Protein AF-A0A923B344-F1 (afdb_monomer_lite)

Secondary structure (DSSP, 8-state):
----EEEEE---HHHHHHHHHHSSEEEEPPSSTTSPPEEEEEETTEEEEEEE-SS-EEEEETT--HHHHHTT-HHHHHHHHHHHHHHHHHSTT--EEEHHHHHHHHHHHHHTS-GGGSSSHHHHHHHHHHH-TT-S-TTTTS---

Structure (mmCIF, N/CA/C/O backbone):
data_AF-A0A923B344-F1
#
_entry.id   AF-A0A923B344-F1
#
loop_
_atom_site.group_PDB
_atom_site.id
_atom_site.type_symbol
_atom_site.label_atom_id
_atom_site.label_alt_id
_atom_site.label_comp_id
_atom_site.label_asym_id
_atom_site.label_entity_id
_atom_site.label_seq_id
_atom_site.pdbx_PDB_ins_code
_atom_site.Cartn_x
_atom_site.Cartn_y
_atom_site.Cartn_z
_atom_site.occupancy
_atom_site.B_iso_or_equiv
_atom_site.auth_seq_id
_atom_site.auth_comp_id
_atom_site.auth_asym_id
_atom_site.auth_atom_id
_atom_site.pdbx_PDB_model_num
ATOM 1 N N . MET A 1 1 ? 7.179 -18.509 -1.686 1.00 44.84 1 MET A N 1
ATOM 2 C CA . MET A 1 1 ? 6.578 -17.397 -0.928 1.00 44.84 1 MET A CA 1
ATOM 3 C C . MET A 1 1 ? 5.817 -16.512 -1.903 1.00 44.84 1 MET A C 1
ATOM 5 O O . MET A 1 1 ? 6.262 -16.382 -3.040 1.00 44.84 1 MET A O 1
ATOM 9 N N . GLY A 1 2 ? 4.611 -16.068 -1.548 1.00 50.56 2 GLY A N 1
ATOM 10 C CA . GLY A 1 2 ? 3.870 -15.091 -2.351 1.00 50.56 2 GLY A CA 1
ATOM 11 C C . GLY A 1 2 ? 4.483 -13.709 -2.147 1.00 50.56 2 GLY A C 1
ATOM 12 O O . GLY A 1 2 ? 4.952 -13.438 -1.048 1.00 50.56 2 GLY A O 1
ATOM 13 N N . TYR A 1 3 ? 4.523 -12.874 -3.185 1.00 57.88 3 TYR A N 1
ATOM 14 C CA . TYR A 1 3 ? 4.699 -11.442 -2.949 1.00 57.88 3 TYR A CA 1
ATOM 15 C C . TYR A 1 3 ? 3.384 -10.910 -2.365 1.00 57.88 3 TYR A C 1
ATOM 17 O O . TYR A 1 3 ? 2.328 -11.514 -2.570 1.00 57.88 3 TYR A O 1
ATOM 25 N N . GLN A 1 4 ? 3.483 -9.848 -1.583 1.00 69.00 4 GLN A N 1
ATOM 26 C CA . GLN A 1 4 ? 2.367 -9.164 -0.948 1.00 69.00 4 GLN A CA 1
ATOM 27 C C . GLN A 1 4 ? 2.143 -7.853 -1.695 1.00 69.00 4 GLN A C 1
ATOM 29 O O . GLN A 1 4 ? 3.112 -7.231 -2.132 1.00 69.00 4 GLN A O 1
ATOM 34 N N . LEU A 1 5 ? 0.885 -7.449 -1.859 1.00 73.75 5 LEU A N 1
ATOM 35 C CA . LEU A 1 5 ? 0.585 -6.096 -2.313 1.00 73.75 5 LEU A CA 1
ATOM 36 C C . LEU A 1 5 ? 0.430 -5.192 -1.103 1.00 73.75 5 LEU A C 1
ATOM 38 O O . LEU A 1 5 ? -0.273 -5.531 -0.152 1.00 73.75 5 LEU A O 1
ATOM 42 N N . GLU A 1 6 ? 1.089 -4.046 -1.161 1.00 81.19 6 GLU A N 1
ATOM 43 C CA . GLU A 1 6 ? 1.045 -3.036 -0.115 1.00 81.19 6 GLU A CA 1
ATOM 44 C C . GLU A 1 6 ? 0.438 -1.757 -0.684 1.00 81.19 6 GLU A C 1
ATOM 46 O O . GLU A 1 6 ? 0.753 -1.352 -1.803 1.00 81.19 6 GLU A O 1
ATOM 51 N N . TYR A 1 7 ? -0.435 -1.125 0.088 1.00 82.12 7 TYR A N 1
ATOM 52 C CA . TYR A 1 7 ? -1.016 0.176 -0.213 1.00 82.12 7 TYR A CA 1
ATOM 53 C C . TYR A 1 7 ? -0.613 1.149 0.880 1.00 82.12 7 TYR A C 1
ATOM 55 O O . TYR A 1 7 ? -0.692 0.816 2.060 1.00 82.12 7 TYR A O 1
ATOM 63 N N . MET A 1 8 ? -0.241 2.362 0.493 1.00 83.38 8 MET A N 1
ATOM 64 C CA . MET A 1 8 ? -0.195 3.506 1.390 1.00 83.38 8 MET A CA 1
ATOM 65 C C . MET A 1 8 ? -1.415 4.378 1.169 1.00 83.38 8 MET A C 1
ATOM 67 O O . MET A 1 8 ? -1.661 4.858 0.066 1.00 83.38 8 MET A O 1
ATOM 71 N N . ILE A 1 9 ? -2.151 4.619 2.239 1.00 81.38 9 ILE A N 1
ATOM 72 C CA . ILE A 1 9 ? -3.327 5.469 2.247 1.00 81.38 9 ILE A CA 1
ATOM 73 C C . ILE A 1 9 ? -2.980 6.737 3.015 1.00 81.38 9 ILE A C 1
ATOM 75 O O . ILE A 1 9 ? -2.651 6.678 4.204 1.00 81.38 9 ILE A O 1
ATOM 79 N N . ASN A 1 10 ? -3.045 7.879 2.329 1.00 76.62 10 ASN A N 1
ATOM 80 C CA . ASN A 1 10 ? -2.769 9.174 2.939 1.00 76.62 10 ASN A CA 1
ATOM 81 C C . ASN A 1 10 ? -4.001 9.679 3.692 1.00 76.62 10 ASN A C 1
ATOM 83 O O . ASN A 1 10 ? -4.876 10.328 3.122 1.00 76.62 10 ASN A O 1
ATOM 87 N N . LEU A 1 11 ? -4.069 9.337 4.973 1.00 73.38 11 LEU A N 1
ATOM 88 C CA . LEU A 1 11 ? -5.129 9.728 5.889 1.00 73.38 11 LEU A CA 1
ATOM 89 C C . LEU A 1 11 ? -4.506 10.267 7.176 1.00 73.38 11 LEU A C 1
ATOM 91 O O . LEU A 1 11 ? -3.561 9.653 7.682 1.00 73.38 11 LEU A O 1
ATOM 95 N N . PRO A 1 12 ? -5.075 11.328 7.780 1.00 74.38 12 PRO A N 1
ATOM 96 C CA . PRO A 1 12 ? -4.718 11.711 9.137 1.00 74.38 12 PRO A CA 1
ATOM 97 C C . PRO A 1 12 ? -4.844 10.501 10.080 1.00 74.38 12 PRO A C 1
ATOM 99 O O . PRO A 1 12 ? -5.857 9.795 10.012 1.00 74.38 12 PRO A O 1
ATOM 102 N N . PRO A 1 13 ? -3.884 10.259 10.993 1.00 71.88 13 PRO A N 1
ATOM 103 C CA . PRO A 1 13 ? -3.881 9.059 11.834 1.00 71.88 13 PRO A CA 1
ATOM 104 C C . PRO A 1 13 ? -5.173 8.836 12.627 1.00 71.88 13 PRO A C 1
ATOM 106 O O . PRO A 1 13 ? -5.592 7.696 12.814 1.00 71.88 13 PRO A O 1
ATOM 109 N N . ALA A 1 14 ? -5.830 9.913 13.071 1.00 77.38 14 ALA A N 1
ATOM 110 C CA . ALA A 1 14 ? -7.115 9.834 13.764 1.00 77.38 14 ALA A CA 1
ATOM 111 C C . ALA A 1 14 ? -8.219 9.258 12.860 1.00 77.38 14 ALA A C 1
ATOM 113 O O . ALA A 1 14 ? -8.886 8.304 13.246 1.00 77.38 14 ALA A O 1
ATOM 114 N N . SER A 1 15 ? -8.354 9.777 11.638 1.00 80.25 15 SER A N 1
ATOM 115 C CA . SER A 1 15 ? -9.342 9.315 10.657 1.00 80.25 15 SER A CA 1
ATOM 116 C C . SER A 1 15 ? -9.042 7.903 10.159 1.00 80.25 15 SER A C 1
ATOM 118 O O . SER A 1 15 ? -9.953 7.088 10.042 1.00 80.25 15 SER A O 1
ATOM 120 N N . ALA A 1 16 ? -7.764 7.579 9.934 1.00 77.69 16 ALA A N 1
ATOM 121 C CA . ALA A 1 16 ? -7.348 6.219 9.606 1.00 77.69 16 ALA A CA 1
ATOM 122 C C . ALA A 1 16 ? -7.730 5.243 10.727 1.00 77.69 16 ALA A C 1
ATOM 124 O O . ALA A 1 16 ? -8.299 4.189 10.466 1.00 77.69 16 ALA A O 1
ATOM 125 N N . ARG A 1 17 ? -7.486 5.617 11.987 1.00 78.19 17 ARG A N 1
ATOM 126 C CA . ARG A 1 17 ? -7.865 4.814 13.150 1.00 78.19 17 ARG A CA 1
ATOM 127 C C . ARG A 1 17 ? -9.376 4.628 13.261 1.00 78.19 17 ARG A C 1
ATOM 129 O O . ARG A 1 17 ? -9.813 3.511 13.502 1.00 78.19 17 ARG A O 1
ATOM 136 N N . GLU A 1 18 ? -10.162 5.689 13.113 1.00 83.81 18 GLU A N 1
ATOM 137 C CA . GLU A 1 18 ? -11.629 5.612 13.162 1.00 83.81 18 GLU A CA 1
ATOM 138 C C . GLU A 1 18 ? -12.181 4.679 12.084 1.00 83.81 18 GLU A C 1
ATOM 140 O O . GLU A 1 18 ? -13.011 3.820 12.378 1.00 83.81 18 GLU A O 1
ATOM 145 N N . TRP A 1 19 ? -11.673 4.805 10.857 1.00 85.75 19 TRP A N 1
ATOM 146 C CA . TRP A 1 19 ? -12.047 3.926 9.760 1.00 85.75 19 TRP A CA 1
ATOM 147 C C . TRP A 1 19 ? -11.665 2.470 10.040 1.00 85.75 19 TRP A C 1
ATOM 149 O O . TRP A 1 19 ? -12.529 1.600 9.978 1.00 85.75 19 TRP A O 1
ATOM 159 N N . LEU A 1 20 ? -10.415 2.194 10.418 1.00 82.12 20 LEU A N 1
ATOM 160 C CA . LEU A 1 20 ? -9.951 0.840 10.733 1.00 82.12 20 LEU A CA 1
ATOM 161 C C . LEU A 1 20 ? -10.775 0.202 11.860 1.00 82.12 20 LEU A C 1
ATOM 163 O O . LEU A 1 20 ? -11.246 -0.920 11.719 1.00 82.12 20 LEU A O 1
ATOM 167 N N . LEU A 1 21 ? -11.047 0.939 12.939 1.00 82.44 21 LEU A N 1
ATOM 168 C CA . LEU A 1 21 ? -11.875 0.454 14.049 1.00 82.44 21 LEU A CA 1
ATOM 169 C C . LEU A 1 21 ? -13.341 0.194 13.660 1.00 82.44 21 LEU A C 1
ATOM 171 O O . LEU A 1 21 ? -14.047 -0.472 14.416 1.00 82.44 21 LEU A O 1
ATOM 175 N N . SER A 1 22 ? -13.808 0.710 12.518 1.00 86.56 22 SER A N 1
ATOM 176 C CA . SER A 1 22 ? -15.134 0.390 11.972 1.00 86.56 22 SER A CA 1
ATOM 177 C C . SER A 1 22 ? -15.179 -0.946 11.222 1.00 86.56 22 SER A C 1
ATOM 179 O O . SER A 1 22 ? -16.265 -1.479 10.993 1.00 86.56 22 SER A O 1
ATOM 181 N N . LEU A 1 23 ? -14.017 -1.487 10.840 1.00 86.69 23 LEU A N 1
ATOM 182 C CA . LEU A 1 23 ? -13.898 -2.754 10.126 1.00 86.69 23 LEU A CA 1
ATOM 183 C C . LEU A 1 23 ? -13.978 -3.931 11.105 1.00 86.69 23 LEU A C 1
ATOM 185 O O . LEU A 1 23 ? -13.490 -3.860 12.234 1.00 86.69 23 LEU A O 1
ATOM 189 N N . ASP A 1 24 ? -14.572 -5.035 10.651 1.00 86.62 24 ASP A N 1
ATOM 190 C CA . ASP A 1 24 ? -14.649 -6.270 11.431 1.00 86.62 24 ASP A CA 1
ATOM 191 C C . ASP A 1 24 ? -13.275 -6.956 11.475 1.00 86.62 24 ASP A C 1
ATOM 193 O O . ASP A 1 24 ? -12.773 -7.452 10.457 1.00 86.62 24 ASP A O 1
ATOM 197 N N . GLY A 1 25 ? -12.635 -6.925 12.645 1.00 85.44 25 GLY A N 1
ATOM 198 C CA . GLY A 1 25 ? -11.238 -7.308 12.782 1.00 85.44 25 GLY A CA 1
ATOM 199 C C . GLY A 1 25 ? -10.688 -7.300 14.206 1.00 85.44 25 GLY A C 1
ATOM 200 O O . GLY A 1 25 ? -11.362 -6.962 15.181 1.00 85.44 25 GLY A O 1
ATOM 201 N N . PHE A 1 26 ? -9.419 -7.682 14.309 1.00 85.94 26 PHE A N 1
ATOM 202 C CA . PHE A 1 26 ? -8.615 -7.648 15.523 1.00 85.94 26 PHE A CA 1
ATOM 203 C C . PHE A 1 26 ? -7.571 -6.530 15.433 1.00 85.94 26 PHE A C 1
ATOM 205 O O . PHE A 1 26 ? -6.901 -6.386 14.416 1.00 85.94 26 PHE A O 1
ATOM 212 N N . TRP A 1 27 ? -7.373 -5.784 16.522 1.00 84.12 27 TRP A N 1
ATOM 213 C CA . TRP A 1 27 ? -6.404 -4.686 16.604 1.00 84.12 27 TRP A CA 1
ATOM 214 C C . TRP A 1 27 ? -5.424 -4.940 17.743 1.00 84.12 27 TRP A C 1
ATOM 216 O O . TRP A 1 27 ? -5.843 -5.178 18.881 1.00 84.12 27 TRP A O 1
ATOM 226 N N . TYR A 1 28 ? -4.125 -4.882 17.457 1.00 80.62 28 TYR A N 1
ATOM 227 C CA . TYR A 1 28 ? -3.112 -5.015 18.493 1.00 80.62 28 TYR A CA 1
ATOM 228 C C . TYR A 1 28 ? -3.001 -3.722 19.305 1.00 80.62 28 TYR A C 1
ATOM 230 O O . TYR A 1 28 ? -3.100 -2.606 18.788 1.00 80.62 28 TYR A O 1
ATOM 238 N N . THR A 1 29 ? -2.810 -3.883 20.614 1.00 75.81 29 THR A N 1
ATOM 239 C CA . THR A 1 29 ? -2.445 -2.758 21.479 1.00 75.81 29 THR A CA 1
ATOM 240 C C . THR A 1 29 ? -0.943 -2.540 21.331 1.00 75.81 29 THR A C 1
ATOM 242 O O . THR A 1 29 ? -0.214 -3.509 21.531 1.00 75.81 29 THR A O 1
ATOM 245 N N . PRO A 1 30 ? -0.471 -1.325 21.006 1.00 79.06 30 PRO A N 1
ATOM 246 C CA . PRO A 1 30 ? 0.959 -1.038 20.978 1.00 79.06 30 PRO A CA 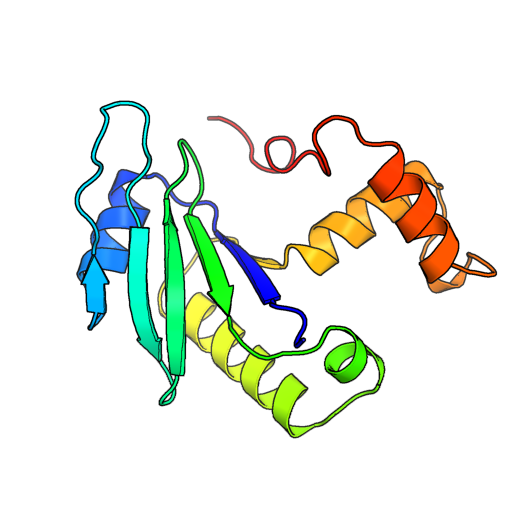1
ATOM 247 C C . PRO A 1 30 ? 1.617 -1.377 22.321 1.00 79.06 30 PRO A C 1
ATOM 249 O O . PRO A 1 30 ? 1.095 -1.013 23.379 1.00 79.06 30 PRO A O 1
ATOM 252 N N . GLU A 1 31 ? 2.756 -2.060 22.288 1.00 79.19 31 GLU A N 1
ATOM 253 C CA . GLU A 1 31 ? 3.545 -2.420 23.469 1.00 79.19 31 GLU A CA 1
ATOM 254 C C . GLU A 1 31 ? 4.435 -1.260 23.934 1.00 79.19 31 GLU A C 1
ATOM 256 O O . GLU A 1 31 ? 4.840 -1.203 25.099 1.00 79.19 31 GLU A O 1
ATOM 261 N N . SER A 1 32 ? 4.717 -0.306 23.042 1.00 78.69 32 SER A N 1
ATOM 262 C CA . SER A 1 32 ? 5.488 0.899 23.347 1.00 78.69 32 SER A CA 1
ATOM 263 C C . SER A 1 32 ? 4.826 2.175 22.806 1.00 78.69 32 SER A C 1
ATOM 265 O O . SER A 1 32 ? 4.035 2.106 21.867 1.00 78.69 32 SER A O 1
ATOM 267 N N . PRO A 1 33 ? 5.142 3.359 23.369 1.00 70.12 33 PRO A N 1
ATOM 268 C CA . PRO A 1 33 ? 4.602 4.636 22.889 1.00 70.12 33 PRO A CA 1
ATOM 269 C C . PRO A 1 33 ? 5.009 4.988 21.452 1.00 70.12 33 PRO A C 1
ATOM 271 O O . PRO A 1 33 ? 4.307 5.757 20.799 1.00 70.12 33 PRO A O 1
ATOM 274 N N . ASP A 1 34 ? 6.137 4.446 20.989 1.00 72.75 34 ASP A N 1
ATOM 275 C CA . ASP A 1 34 ? 6.694 4.699 19.656 1.00 72.75 34 ASP A CA 1
ATOM 276 C C . ASP A 1 34 ? 6.190 3.686 18.616 1.00 72.75 34 ASP A C 1
ATOM 278 O O . ASP A 1 34 ? 6.372 3.875 17.412 1.00 72.75 34 ASP A O 1
ATOM 282 N N . GLU A 1 35 ? 5.547 2.607 19.068 1.00 70.38 35 GLU A N 1
ATOM 283 C CA . GLU A 1 35 ? 4.950 1.608 18.196 1.00 70.38 35 GLU A CA 1
ATOM 284 C C . GLU A 1 35 ? 3.611 2.108 17.664 1.00 70.38 35 GLU A C 1
ATOM 286 O O . GLU A 1 35 ? 2.739 2.584 18.398 1.00 70.38 35 GLU A O 1
ATOM 291 N N . MET A 1 36 ? 3.438 1.990 16.355 1.00 73.75 36 MET A N 1
ATOM 292 C CA . MET A 1 36 ? 2.199 2.398 15.726 1.00 73.75 36 MET A CA 1
ATOM 293 C C . MET A 1 36 ? 1.172 1.258 15.761 1.00 73.75 36 MET A C 1
ATOM 295 O O . MET A 1 36 ? 1.540 0.104 15.524 1.00 73.75 36 MET A O 1
ATOM 299 N N . PRO A 1 37 ? -0.118 1.544 16.030 1.00 77.19 37 PRO A N 1
ATOM 300 C CA . PRO A 1 37 ? -1.151 0.516 16.075 1.00 77.19 37 PRO A CA 1
ATOM 301 C C . PRO A 1 37 ? -1.356 -0.162 14.725 1.00 77.19 37 PRO A C 1
ATOM 303 O O . PRO A 1 37 ? -1.119 0.421 13.672 1.00 77.19 37 PRO A O 1
ATOM 306 N N . GLY A 1 38 ? -1.921 -1.355 14.761 1.00 85.06 38 GLY A N 1
ATOM 307 C CA . GLY A 1 38 ? -2.264 -2.107 13.569 1.00 85.06 38 GLY A CA 1
ATOM 308 C C . GLY A 1 38 ? -3.091 -3.324 13.936 1.00 85.06 38 GLY A C 1
ATOM 309 O O . GLY A 1 38 ? -3.562 -3.460 15.070 1.00 85.06 38 GLY A O 1
ATOM 310 N N . GLY A 1 39 ? -3.317 -4.194 12.970 1.00 87.81 39 GLY A N 1
ATOM 311 C CA . GLY A 1 39 ? -4.246 -5.288 13.151 1.00 87.81 39 GLY A CA 1
ATOM 312 C C . GLY A 1 39 ? -4.540 -6.034 11.871 1.00 87.81 39 GLY A C 1
ATOM 313 O O . GLY A 1 39 ? -3.807 -5.959 10.885 1.00 87.81 39 GLY A O 1
ATOM 314 N N . GLU A 1 40 ? -5.636 -6.764 11.921 1.00 90.12 40 GLU A N 1
ATOM 315 C CA . GLU A 1 40 ? -6.154 -7.570 10.836 1.00 90.12 40 GLU A CA 1
ATOM 316 C C . GLU A 1 40 ? -7.660 -7.344 10.731 1.00 90.12 40 GLU A C 1
ATOM 318 O O . GLU A 1 40 ? -8.355 -7.369 11.745 1.00 90.12 40 GLU A O 1
ATOM 323 N N . PHE A 1 41 ? -8.173 -7.151 9.520 1.00 89.62 41 PHE A N 1
ATOM 324 C CA . PHE A 1 41 ? -9.613 -7.118 9.262 1.00 89.62 41 PHE A CA 1
ATOM 325 C C . PHE A 1 41 ? -9.982 -8.054 8.115 1.00 89.62 41 PHE A C 1
ATOM 327 O O . PHE A 1 41 ? -9.152 -8.383 7.266 1.00 89.62 41 PHE A O 1
ATOM 334 N N . SER A 1 42 ? -11.241 -8.488 8.090 1.00 88.31 42 SER A N 1
ATOM 335 C CA . SER A 1 42 ? -11.739 -9.391 7.051 1.00 88.31 42 SER A CA 1
ATOM 336 C C . SER A 1 42 ? -12.293 -8.623 5.851 1.00 88.31 42 SER A C 1
ATOM 338 O O . SER A 1 42 ? -13.144 -7.747 5.999 1.00 88.31 42 SER A O 1
ATOM 340 N N . TRP A 1 43 ? -11.865 -8.990 4.642 1.00 86.69 43 TRP A N 1
ATOM 341 C CA . TRP A 1 43 ? -12.437 -8.502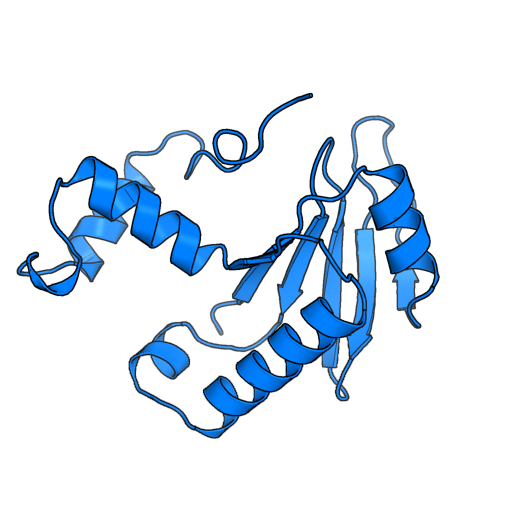 3.387 1.00 86.69 43 TRP A CA 1
ATOM 342 C C . TRP A 1 43 ? -12.397 -9.583 2.306 1.00 86.69 43 TRP A C 1
ATOM 344 O O . TRP A 1 43 ? -11.350 -10.171 2.048 1.00 86.69 43 TRP A O 1
ATOM 354 N N . GLY A 1 44 ? -13.538 -9.858 1.666 1.00 81.88 44 GLY A N 1
ATOM 355 C CA . GLY A 1 44 ? -13.618 -10.846 0.580 1.00 81.88 44 GLY A CA 1
ATOM 356 C C . GLY A 1 44 ? -13.125 -12.244 0.978 1.00 81.88 44 GLY A C 1
ATOM 357 O O . GLY A 1 44 ? -12.380 -12.863 0.220 1.00 81.88 44 GLY A O 1
ATOM 358 N N . ASP A 1 45 ? -13.485 -12.705 2.183 1.00 82.31 45 ASP A N 1
ATOM 359 C CA . ASP A 1 45 ? -13.026 -13.963 2.797 1.00 82.31 45 ASP A CA 1
ATOM 360 C C . ASP A 1 45 ? -11.498 -14.060 3.003 1.00 82.31 45 ASP A C 1
ATOM 362 O O . ASP A 1 45 ? -10.951 -15.155 3.154 1.00 82.31 45 ASP A O 1
ATOM 366 N N . GLN A 1 46 ? -10.791 -12.925 2.998 1.00 80.88 46 GLN A N 1
ATOM 367 C CA . GLN A 1 46 ? -9.358 -12.825 3.275 1.00 80.88 46 GLN A CA 1
ATOM 368 C C . GLN A 1 46 ? -9.098 -11.948 4.501 1.00 80.88 46 GLN A C 1
ATOM 370 O O . GLN A 1 46 ? -9.798 -10.966 4.742 1.00 80.88 46 GLN A O 1
ATOM 375 N N . ALA A 1 47 ? -8.051 -12.294 5.242 1.00 85.25 47 ALA A N 1
ATOM 376 C CA . ALA A 1 47 ? -7.472 -11.450 6.277 1.00 85.25 47 ALA A CA 1
ATOM 377 C C . ALA A 1 47 ? -6.548 -10.413 5.629 1.00 85.25 47 ALA A C 1
ATOM 379 O O . ALA A 1 47 ? -5.644 -10.782 4.885 1.00 85.25 47 ALA A O 1
ATOM 380 N N . LEU A 1 48 ? -6.765 -9.126 5.880 1.00 86.12 48 LEU A N 1
ATOM 381 C CA . LEU A 1 48 ? -5.884 -8.048 5.432 1.00 86.12 48 LEU A CA 1
ATOM 382 C C . LEU A 1 48 ? -5.199 -7.448 6.649 1.00 86.12 48 LEU A C 1
ATOM 384 O O . LEU A 1 48 ? -5.862 -7.157 7.643 1.00 86.12 48 LEU A O 1
ATOM 388 N N . HIS A 1 49 ? -3.889 -7.224 6.559 1.00 86.81 49 HIS A N 1
ATOM 389 C CA . HIS A 1 49 ? -3.138 -6.614 7.652 1.00 86.81 49 HIS A CA 1
ATOM 390 C C . HIS A 1 49 ? -3.061 -5.104 7.457 1.00 86.81 49 HIS A C 1
ATOM 392 O O . HIS A 1 49 ? -2.827 -4.625 6.349 1.00 86.81 49 HIS A O 1
ATOM 398 N N . ALA A 1 50 ? -3.254 -4.353 8.530 1.00 86.00 50 ALA A N 1
ATOM 399 C CA . ALA A 1 50 ? -3.177 -2.903 8.518 1.00 86.00 50 ALA A CA 1
ATOM 400 C C . ALA A 1 50 ? -2.183 -2.427 9.570 1.00 86.00 50 ALA A C 1
ATOM 402 O O . ALA A 1 50 ? -2.189 -2.916 10.697 1.00 86.00 50 ALA A O 1
ATOM 403 N N . GLU A 1 51 ? -1.373 -1.439 9.218 1.00 83.88 51 GLU A N 1
ATOM 404 C CA . GLU A 1 51 ? -0.466 -0.752 10.129 1.00 83.88 51 GLU A CA 1
ATOM 405 C C . GLU A 1 51 ? -0.669 0.752 9.977 1.00 83.88 51 GLU A C 1
ATOM 407 O O . GLU A 1 51 ? -0.699 1.291 8.870 1.00 83.88 51 GLU A O 1
ATOM 412 N N . LEU A 1 52 ? -0.838 1.453 11.089 1.00 76.00 52 LEU A N 1
ATOM 413 C CA . LEU A 1 52 ? -0.818 2.906 11.101 1.00 76.00 52 LEU A CA 1
ATOM 414 C C . LEU A 1 52 ? 0.636 3.373 11.132 1.00 76.00 52 LEU A C 1
ATOM 416 O O . LEU A 1 52 ? 1.508 2.721 11.681 1.00 76.00 52 LEU A O 1
ATOM 420 N N . GLY A 1 53 ? 0.908 4.505 10.515 1.00 71.44 53 GLY A N 1
ATOM 421 C CA . GLY A 1 53 ? 2.150 5.251 10.625 1.00 71.44 53 GLY A CA 1
ATOM 422 C C . GLY A 1 53 ? 1.855 6.665 11.126 1.00 71.44 53 GLY A C 1
ATOM 423 O O . GLY A 1 53 ? 0.688 7.052 11.234 1.00 71.44 53 GLY A O 1
ATOM 424 N N . PRO A 1 54 ? 2.888 7.487 11.373 1.00 64.44 54 PRO A N 1
ATOM 425 C CA . PRO A 1 54 ? 2.708 8.860 11.849 1.00 64.44 54 PRO A CA 1
ATOM 426 C C . PRO A 1 54 ? 1.858 9.753 10.928 1.00 64.44 54 PRO A C 1
ATOM 428 O O . PRO A 1 54 ? 1.300 10.740 11.395 1.00 64.44 54 PRO A O 1
ATOM 431 N N . ALA A 1 55 ? 1.762 9.420 9.634 1.00 63.34 55 ALA A N 1
ATOM 432 C CA . ALA A 1 55 ? 1.042 10.214 8.633 1.00 63.34 55 ALA A CA 1
ATOM 433 C C . ALA A 1 55 ? 0.301 9.386 7.562 1.00 63.34 55 ALA A C 1
ATOM 435 O O . ALA A 1 55 ? -0.297 9.960 6.660 1.00 63.34 55 ALA A O 1
ATOM 436 N N . ALA A 1 56 ? 0.356 8.054 7.617 1.00 69.19 56 ALA A N 1
ATOM 437 C CA . ALA A 1 56 ? -0.233 7.194 6.593 1.00 69.19 56 ALA A CA 1
ATOM 438 C C . ALA A 1 56 ? -0.693 5.869 7.196 1.00 69.19 56 ALA A C 1
ATOM 440 O O . ALA A 1 56 ? -0.176 5.444 8.224 1.00 69.19 56 ALA A O 1
ATOM 441 N N . CYS A 1 57 ? -1.632 5.197 6.541 1.00 76.62 57 CYS A N 1
ATOM 442 C CA . CYS A 1 57 ? -1.984 3.815 6.843 1.00 76.62 57 CYS A CA 1
ATOM 443 C C . CYS A 1 57 ? -1.413 2.897 5.761 1.00 76.62 57 CYS A C 1
ATOM 445 O O . CYS A 1 57 ? -1.610 3.143 4.571 1.00 76.62 57 CYS A O 1
ATOM 447 N N . ARG A 1 58 ? -0.711 1.841 6.170 1.00 80.81 58 ARG A N 1
ATOM 448 C CA . ARG A 1 58 ? -0.245 0.767 5.302 1.00 80.81 58 ARG A CA 1
ATOM 449 C C . ARG A 1 58 ? -1.232 -0.392 5.349 1.00 80.81 58 ARG A C 1
ATOM 451 O O . ARG A 1 58 ? -1.489 -0.927 6.422 1.00 80.81 58 ARG A O 1
ATOM 458 N N . LEU A 1 59 ? -1.747 -0.801 4.193 1.00 79.88 59 LEU A N 1
ATOM 459 C CA . LEU A 1 59 ? -2.556 -2.010 4.053 1.00 79.88 59 LEU A CA 1
ATOM 460 C C . LEU A 1 59 ? -1.810 -3.069 3.265 1.00 79.88 59 LEU A C 1
ATOM 462 O O . LEU A 1 59 ? -1.284 -2.815 2.186 1.00 79.88 59 LEU A O 1
ATOM 466 N N . CYS A 1 60 ? -1.834 -4.272 3.800 1.00 78.31 60 CYS A N 1
ATOM 467 C CA . CYS A 1 60 ? -1.109 -5.430 3.343 1.00 78.31 60 CYS A CA 1
ATOM 468 C C . CYS A 1 60 ? -2.125 -6.473 2.884 1.00 78.31 60 CYS A C 1
ATOM 470 O O . CYS A 1 60 ? -2.828 -7.085 3.691 1.00 78.31 60 CYS A O 1
ATOM 472 N N . VAL A 1 61 ? -2.198 -6.663 1.571 1.00 69.75 61 VAL A N 1
ATOM 473 C CA . VAL A 1 61 ? -3.055 -7.651 0.922 1.00 69.75 61 VAL A CA 1
ATOM 474 C C . VAL A 1 61 ? -2.244 -8.931 0.710 1.00 69.75 61 VAL A C 1
ATOM 476 O O . VAL A 1 61 ? -1.312 -8.939 -0.110 1.00 69.75 61 VAL A O 1
ATOM 479 N N . PRO A 1 62 ? -2.556 -10.025 1.426 1.00 63.22 62 PRO A N 1
ATOM 480 C CA . PRO A 1 62 ? -1.779 -11.246 1.307 1.00 63.22 62 PRO A CA 1
ATOM 481 C C . PRO A 1 62 ? -1.963 -11.934 -0.052 1.00 63.22 62 PRO A C 1
ATOM 483 O O . PRO A 1 62 ? -2.985 -11.826 -0.724 1.00 63.22 62 PRO A O 1
ATOM 486 N N . CYS A 1 63 ? -0.953 -12.724 -0.418 1.00 58.94 63 CYS A N 1
ATOM 487 C CA . CYS A 1 63 ? -1.013 -13.759 -1.456 1.00 58.94 63 CYS A CA 1
ATOM 488 C C . CYS A 1 63 ? -1.146 -13.321 -2.931 1.00 58.94 63 CYS A C 1
ATOM 490 O O . CYS A 1 63 ? -1.304 -14.197 -3.786 1.00 58.94 63 CYS A O 1
ATOM 492 N N . ILE A 1 64 ? -0.974 -12.042 -3.282 1.00 54.72 64 ILE A N 1
ATOM 493 C CA . ILE A 1 64 ? -0.926 -11.612 -4.692 1.00 54.72 64 ILE A CA 1
ATOM 494 C C . ILE A 1 64 ? 0.521 -11.471 -5.164 1.00 54.72 64 ILE A C 1
ATOM 496 O O . ILE A 1 64 ? 1.201 -10.479 -4.911 1.00 54.72 64 ILE A O 1
ATOM 500 N N . LYS A 1 65 ? 1.013 -12.479 -5.897 1.00 52.12 65 LYS A N 1
ATOM 501 C CA . LYS A 1 65 ? 2.365 -12.419 -6.464 1.00 52.12 65 LYS A CA 1
ATOM 502 C C . LYS A 1 65 ? 2.464 -11.283 -7.486 1.00 52.12 65 LYS A C 1
ATOM 504 O O . LYS A 1 65 ? 1.693 -11.255 -8.435 1.00 52.12 65 LYS A O 1
ATOM 509 N N . TYR A 1 66 ? 3.483 -10.435 -7.365 1.00 48.44 66 TYR A N 1
ATOM 510 C CA . TYR A 1 66 ? 3.820 -9.372 -8.319 1.00 48.44 66 TYR A CA 1
ATOM 511 C C . TYR A 1 66 ? 3.899 -9.892 -9.764 1.00 48.44 66 TYR A C 1
ATOM 513 O O . TYR A 1 66 ? 3.366 -9.297 -10.698 1.00 48.44 66 TYR A O 1
ATOM 521 N N . SER A 1 67 ? 4.455 -11.097 -9.941 1.00 44.06 67 SER A N 1
ATOM 522 C CA . SER A 1 67 ? 4.474 -11.772 -11.237 1.00 44.06 67 SER A CA 1
ATOM 523 C C . SER A 1 67 ? 3.078 -12.090 -11.7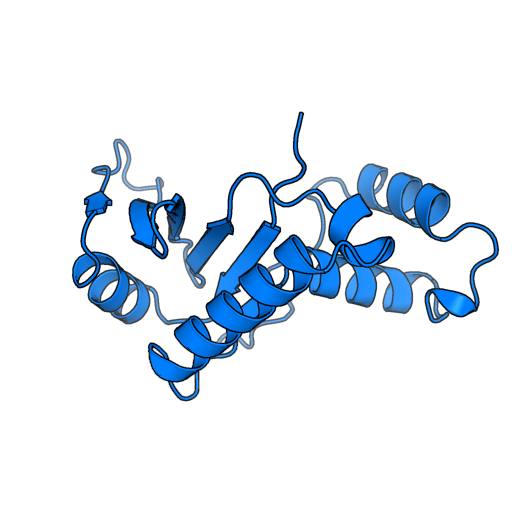79 1.00 44.06 67 SER A C 1
ATOM 525 O O . SER A 1 67 ? 2.901 -12.081 -12.987 1.00 44.06 67 SER A O 1
ATOM 527 N N . TRP A 1 68 ? 2.068 -12.334 -10.948 1.00 51.75 68 TRP A N 1
ATOM 528 C CA . TRP A 1 68 ? 0.701 -12.603 -11.404 1.00 51.75 68 TRP A CA 1
ATOM 529 C C . TRP A 1 68 ? 0.001 -11.360 -11.950 1.00 51.75 68 TRP A C 1
ATOM 531 O O . TRP A 1 68 ? -0.770 -11.489 -12.895 1.00 51.75 68 TRP A O 1
ATOM 541 N N . LEU A 1 69 ? 0.308 -10.172 -11.424 1.00 50.47 69 LEU A N 1
ATOM 542 C CA . LEU A 1 69 ? -0.181 -8.909 -11.985 1.00 50.47 69 LEU A CA 1
ATOM 543 C C . LEU A 1 69 ? 0.484 -8.594 -13.326 1.00 50.47 69 LEU A C 1
ATOM 545 O O . LEU A 1 69 ? -0.203 -8.293 -14.295 1.00 50.47 69 LEU A O 1
ATOM 549 N N . ILE A 1 70 ? 1.809 -8.749 -13.409 1.00 51.38 70 ILE A N 1
ATOM 550 C CA . ILE A 1 70 ? 2.563 -8.483 -14.645 1.00 51.38 70 ILE A CA 1
ATOM 551 C C . ILE A 1 70 ? 2.232 -9.495 -15.748 1.00 51.38 70 ILE A C 1
ATOM 553 O O . ILE A 1 70 ? 2.171 -9.137 -16.920 1.00 51.38 70 ILE A O 1
ATOM 557 N N . HIS A 1 71 ? 1.984 -10.757 -15.390 1.00 51.91 71 HIS A N 1
ATOM 558 C CA . HIS A 1 71 ? 1.647 -11.810 -16.353 1.00 51.91 71 HIS A CA 1
ATOM 559 C C . HIS A 1 71 ? 0.130 -11.966 -16.566 1.00 51.91 71 HIS A C 1
ATOM 561 O O . HIS A 1 71 ? -0.295 -12.941 -17.184 1.00 51.91 71 HIS A O 1
ATOM 567 N N . GLY A 1 72 ? -0.688 -11.030 -16.067 1.00 52.97 72 GLY A N 1
ATOM 568 C CA . GLY A 1 72 ? -2.119 -10.966 -16.370 1.00 52.97 72 GLY A CA 1
ATOM 569 C C . GLY A 1 72 ? -2.932 -12.163 -15.870 1.00 52.97 72 GLY A C 1
ATOM 570 O O . GLY A 1 72 ? -3.817 -12.648 -16.575 1.00 52.97 72 GLY A O 1
ATOM 571 N N . HIS A 1 73 ? -2.656 -12.667 -14.666 1.00 58.97 73 HIS A N 1
ATOM 572 C CA . HIS A 1 73 ? -3.500 -13.689 -14.051 1.00 58.97 73 HIS A CA 1
ATOM 573 C C . HIS A 1 73 ? -4.860 -13.072 -13.682 1.00 58.97 73 HIS A C 1
ATOM 575 O O . HIS A 1 73 ? -4.992 -12.415 -12.648 1.00 58.97 73 HIS A O 1
ATOM 581 N N . ALA A 1 74 ? -5.861 -13.277 -14.544 1.00 57.22 74 ALA A N 1
ATOM 582 C CA . ALA A 1 74 ? -7.163 -12.606 -14.475 1.00 57.22 74 ALA A CA 1
ATOM 583 C C . ALA A 1 74 ? -7.823 -12.620 -13.077 1.00 57.22 74 ALA A C 1
ATOM 585 O O . ALA A 1 74 ? -8.201 -11.544 -12.623 1.00 57.22 74 ALA A O 1
ATOM 586 N N . PRO A 1 75 ? -7.853 -13.738 -12.318 1.00 63.09 75 PRO A N 1
ATOM 587 C CA . PRO A 1 75 ? -8.425 -13.738 -10.966 1.00 63.09 75 PRO A CA 1
ATOM 588 C C . PRO A 1 75 ? -7.725 -12.792 -9.979 1.00 63.09 75 PRO A C 1
ATOM 590 O O . PRO A 1 75 ? -8.359 -12.253 -9.079 1.00 63.09 75 PRO A O 1
ATOM 593 N N . SER A 1 76 ? -6.414 -12.584 -10.127 1.00 69.06 76 SER A N 1
ATOM 594 C CA . SER A 1 76 ? -5.649 -11.684 -9.255 1.00 69.06 76 SER A CA 1
ATOM 595 C C . SER A 1 76 ? -5.846 -10.221 -9.646 1.00 69.06 76 SER A C 1
ATOM 597 O O . SER A 1 76 ? -5.945 -9.369 -8.771 1.00 69.06 76 SER A O 1
ATOM 599 N N . VAL A 1 77 ? -5.948 -9.940 -10.948 1.00 70.88 77 VAL A N 1
ATOM 600 C CA . VAL A 1 77 ? -6.249 -8.599 -11.473 1.00 70.88 77 VAL A CA 1
ATOM 601 C C . VAL A 1 77 ? -7.666 -8.170 -11.081 1.00 70.88 77 VAL A C 1
ATOM 603 O O . VAL A 1 77 ? -7.863 -7.050 -10.621 1.00 70.88 77 VAL A O 1
ATOM 606 N N . GLU A 1 78 ? -8.644 -9.069 -11.204 1.00 76.69 78 GLU A N 1
ATOM 607 C CA . GLU A 1 78 ? -10.030 -8.813 -10.801 1.00 76.69 78 GLU A CA 1
ATOM 608 C C . GLU A 1 78 ? -10.144 -8.556 -9.297 1.00 76.69 78 GLU A C 1
ATOM 610 O O . GLU A 1 78 ? -10.802 -7.603 -8.890 1.00 76.69 78 GLU A O 1
ATOM 615 N N . TRP A 1 79 ? -9.468 -9.355 -8.465 1.00 78.62 79 TRP A N 1
ATOM 616 C CA . TRP A 1 79 ? -9.474 -9.158 -7.015 1.00 78.62 79 TRP A CA 1
ATOM 617 C C . TRP A 1 79 ? -8.871 -7.802 -6.620 1.00 78.62 79 TRP A C 1
ATOM 619 O O . TRP A 1 79 ? -9.461 -7.089 -5.812 1.00 78.62 79 TRP A O 1
ATOM 629 N N . VAL A 1 80 ? -7.742 -7.408 -7.228 1.00 79.06 80 VAL A N 1
ATOM 630 C CA . VAL A 1 80 ? -7.132 -6.082 -7.008 1.00 79.06 80 VAL A CA 1
ATOM 631 C C . VAL A 1 80 ? -8.085 -4.965 -7.409 1.00 79.06 80 VAL A C 1
ATOM 633 O O . VAL A 1 80 ? -8.328 -4.073 -6.605 1.00 79.06 80 VAL A O 1
ATOM 636 N N . ALA A 1 81 ? -8.697 -5.046 -8.590 1.00 81.19 81 ALA A N 1
ATOM 637 C CA . ALA A 1 81 ? -9.647 -4.033 -9.044 1.00 81.19 81 ALA A CA 1
ATOM 638 C C . ALA A 1 81 ? -10.876 -3.924 -8.120 1.00 81.19 81 ALA A C 1
ATOM 640 O O . ALA A 1 81 ? -11.382 -2.829 -7.869 1.00 81.19 81 ALA A O 1
ATOM 641 N N . LEU A 1 82 ? -11.364 -5.052 -7.590 1.00 85.50 82 LEU A N 1
ATOM 642 C CA . LEU A 1 82 ? -12.445 -5.067 -6.601 1.00 85.50 82 LEU A CA 1
ATOM 643 C C . LEU A 1 82 ? -12.020 -4.402 -5.288 1.00 85.50 82 LEU A C 1
ATOM 645 O O . LEU A 1 82 ? -12.815 -3.665 -4.705 1.00 85.50 82 LEU A O 1
ATOM 649 N N . PHE A 1 83 ? -10.788 -4.646 -4.842 1.00 84.75 83 PHE A N 1
ATOM 650 C CA . PHE A 1 83 ? -10.245 -4.059 -3.622 1.00 84.75 83 PHE A CA 1
ATOM 651 C C . PHE A 1 83 ? -10.016 -2.552 -3.766 1.00 84.75 83 PHE A C 1
ATOM 653 O O . PHE A 1 83 ? -10.437 -1.786 -2.905 1.00 84.75 83 PHE A O 1
ATOM 660 N N . GLU A 1 84 ? -9.431 -2.110 -4.878 1.00 84.94 84 GLU A N 1
ATOM 661 C CA . GLU A 1 84 ? -9.238 -0.690 -5.187 1.00 84.94 84 GLU A CA 1
ATOM 662 C C . GLU A 1 84 ? -10.578 0.048 -5.257 1.00 84.94 84 GLU A C 1
ATOM 664 O O . GLU A 1 84 ? -10.726 1.120 -4.673 1.00 84.94 84 GLU A O 1
ATOM 669 N N . ARG A 1 85 ? -11.593 -0.551 -5.894 1.00 87.12 85 ARG A N 1
ATOM 670 C CA . ARG A 1 85 ? -12.944 0.021 -5.904 1.00 87.12 85 ARG A CA 1
ATOM 671 C C . ARG A 1 85 ? -13.531 0.116 -4.498 1.00 87.12 85 ARG A C 1
ATOM 673 O O . ARG A 1 85 ? -14.091 1.150 -4.153 1.00 87.12 85 ARG A O 1
ATOM 680 N N . TYR A 1 86 ? -13.387 -0.931 -3.688 1.00 87.56 86 TYR A N 1
ATOM 681 C CA . TYR A 1 86 ? -13.821 -0.904 -2.293 1.00 87.56 86 TYR A CA 1
ATOM 682 C C . TYR A 1 86 ? -13.128 0.214 -1.502 1.00 87.56 86 TYR A C 1
ATOM 684 O O . TYR A 1 86 ? -13.803 0.937 -0.775 1.00 87.56 86 TYR A O 1
ATOM 692 N N . LEU A 1 87 ? -11.813 0.397 -1.662 1.00 85.00 87 LEU A N 1
ATOM 693 C CA . LEU A 1 87 ? -11.082 1.481 -1.003 1.00 85.00 87 LEU A CA 1
ATOM 694 C C . LEU A 1 87 ? -11.604 2.858 -1.428 1.00 85.00 87 LEU A C 1
ATOM 696 O O . LEU A 1 87 ? -11.843 3.697 -0.565 1.00 85.00 87 LEU A O 1
ATOM 700 N N . LEU A 1 88 ? -11.833 3.072 -2.728 1.00 85.38 88 LEU A N 1
ATOM 701 C CA . LEU A 1 88 ? -12.390 4.324 -3.256 1.00 85.38 88 LEU A CA 1
ATOM 702 C C . LEU A 1 88 ? -13.801 4.615 -2.724 1.00 85.38 88 LEU A C 1
ATOM 70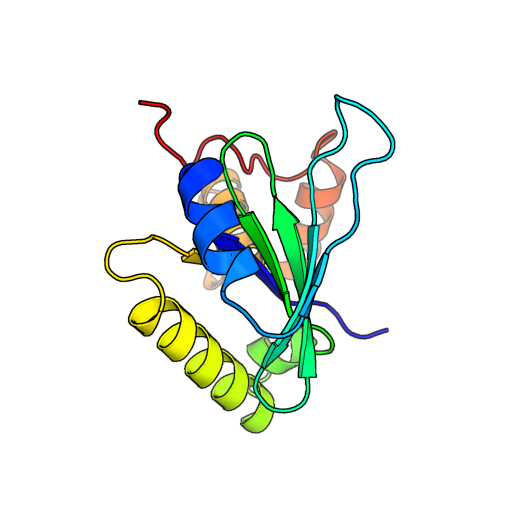4 O O . LEU A 1 88 ? -14.147 5.770 -2.488 1.00 85.38 88 LEU A O 1
ATOM 708 N N . GLU A 1 89 ? -14.621 3.579 -2.541 1.00 88.44 89 GLU A N 1
ATOM 709 C CA . GLU A 1 89 ? -15.977 3.701 -1.994 1.00 88.44 89 GLU A CA 1
ATOM 710 C C . GLU A 1 89 ? -15.973 3.934 -0.475 1.00 88.44 89 GLU A C 1
ATOM 712 O O . GLU A 1 89 ? -16.771 4.724 0.029 1.00 88.44 89 GLU A O 1
ATOM 717 N N . ALA A 1 90 ? -15.084 3.258 0.259 1.00 85.12 90 ALA A N 1
ATOM 718 C CA . ALA A 1 90 ? -14.985 3.353 1.715 1.00 85.12 90 ALA A CA 1
ATOM 719 C C . ALA A 1 90 ? -14.334 4.662 2.183 1.00 85.12 90 ALA A C 1
ATOM 721 O O . ALA A 1 90 ? -14.642 5.152 3.270 1.00 85.12 90 ALA A O 1
ATOM 722 N N . LEU A 1 91 ? -13.432 5.214 1.372 1.00 84.19 91 LEU A N 1
ATOM 723 C CA . LEU A 1 91 ? -12.636 6.396 1.675 1.00 84.19 91 LEU A CA 1
ATOM 724 C C . LEU A 1 91 ? -12.712 7.391 0.504 1.00 84.19 91 LEU A C 1
ATOM 726 O O . LEU A 1 91 ? -11.730 7.571 -0.225 1.00 84.19 91 LEU A O 1
ATOM 730 N N . PRO A 1 92 ? -13.875 8.037 0.294 1.00 76.06 92 PRO A N 1
ATOM 731 C CA . PRO A 1 92 ? -14.014 9.039 -0.753 1.00 76.06 92 PRO A CA 1
ATOM 732 C C . PRO A 1 92 ? -13.027 10.187 -0.505 1.00 76.06 92 PRO A C 1
ATOM 734 O O . PRO A 1 92 ? -12.800 10.586 0.636 1.00 76.06 92 PRO A O 1
ATOM 737 N N . ASP A 1 93 ? -12.429 10.693 -1.582 1.00 78.69 93 ASP A N 1
ATOM 738 C CA . ASP A 1 93 ? -11.435 11.779 -1.581 1.00 78.69 93 ASP A CA 1
ATOM 739 C C . ASP A 1 93 ? -10.065 11.437 -0.961 1.00 78.69 93 ASP A C 1
ATOM 741 O O . ASP A 1 93 ? -9.194 12.303 -0.852 1.00 78.69 93 ASP A O 1
ATOM 745 N N . VAL A 1 94 ? -9.824 10.168 -0.617 1.00 74.69 94 VAL A N 1
ATOM 746 C CA . VAL A 1 94 ? -8.536 9.701 -0.097 1.00 74.69 94 VAL A CA 1
ATOM 747 C C . VAL A 1 94 ? -7.690 9.088 -1.206 1.00 74.69 94 VAL A C 1
ATOM 749 O O . VAL A 1 94 ? -8.126 8.213 -1.952 1.00 74.69 94 VAL A O 1
ATOM 752 N N . HIS A 1 95 ? -6.429 9.510 -1.281 1.00 72.88 95 HIS A N 1
ATOM 753 C CA . HIS A 1 95 ? -5.472 8.962 -2.233 1.00 72.88 95 HIS A CA 1
ATOM 754 C C . HIS A 1 95 ? -4.796 7.705 -1.659 1.00 72.88 95 HIS A C 1
ATOM 756 O O . HIS A 1 95 ? -3.921 7.796 -0.791 1.00 72.88 95 HIS A O 1
ATOM 762 N N . ALA A 1 96 ? -5.210 6.532 -2.143 1.00 79.81 96 ALA A N 1
ATOM 763 C CA . ALA A 1 96 ? -4.528 5.262 -1.907 1.00 79.81 96 ALA A CA 1
ATOM 764 C C . ALA A 1 96 ? -3.509 5.005 -3.025 1.00 79.81 96 ALA A C 1
ATOM 766 O O . ALA A 1 96 ? -3.844 5.059 -4.206 1.00 79.81 96 ALA A O 1
ATOM 767 N N . VAL A 1 97 ? -2.263 4.721 -2.653 1.00 78.88 97 VAL A N 1
ATOM 768 C CA . VAL A 1 97 ? -1.157 4.474 -3.580 1.00 78.88 97 VAL A CA 1
ATOM 769 C C . VAL A 1 97 ? -0.652 3.062 -3.389 1.00 78.88 97 VAL A C 1
ATOM 771 O O . VAL A 1 97 ? -0.249 2.684 -2.290 1.00 78.88 97 VAL A O 1
ATOM 774 N N . ARG A 1 98 ? -0.614 2.290 -4.469 1.00 84.25 98 ARG A N 1
ATOM 775 C CA . ARG A 1 98 ? 0.065 1.000 -4.478 1.00 84.25 98 ARG A CA 1
ATOM 776 C C . ARG A 1 98 ? 1.568 1.182 -4.336 1.00 84.25 98 ARG A C 1
ATOM 778 O O . ARG A 1 98 ? 2.186 1.948 -5.073 1.00 84.25 98 ARG A O 1
ATOM 785 N N . LEU A 1 99 ? 2.167 0.466 -3.390 1.00 79.19 99 LEU A N 1
ATOM 786 C CA . LEU A 1 99 ? 3.581 0.608 -3.065 1.00 79.19 99 LEU A CA 1
ATOM 787 C C . LEU A 1 99 ? 4.470 0.216 -4.243 1.00 79.19 99 LEU A C 1
ATOM 789 O O . LEU A 1 99 ? 5.473 0.869 -4.496 1.00 79.19 99 LEU A O 1
ATOM 793 N N . ASP A 1 100 ? 4.091 -0.814 -4.995 1.00 78.88 100 ASP A N 1
ATOM 794 C CA . ASP A 1 100 ? 4.844 -1.258 -6.163 1.00 78.88 100 ASP A CA 1
ATOM 795 C C . ASP A 1 100 ? 4.793 -0.244 -7.315 1.00 78.88 100 ASP A C 1
ATOM 797 O O . ASP A 1 100 ? 5.801 -0.020 -7.987 1.00 78.88 100 ASP A O 1
ATOM 801 N N . GLU A 1 101 ? 3.654 0.426 -7.503 1.00 80.75 101 GLU A N 1
ATOM 802 C CA . GLU A 1 101 ? 3.519 1.523 -8.465 1.00 80.75 101 GLU A CA 1
ATOM 803 C C . GLU A 1 101 ? 4.340 2.738 -8.037 1.00 80.75 101 GLU A C 1
ATOM 805 O O . GLU A 1 101 ? 5.062 3.311 -8.852 1.00 80.75 101 GLU A O 1
ATOM 810 N N . LEU A 1 102 ? 4.304 3.086 -6.749 1.00 81.44 102 LEU A N 1
ATOM 811 C CA . LEU A 1 102 ? 5.116 4.162 -6.190 1.00 81.44 102 LEU A CA 1
ATOM 812 C C . LEU A 1 102 ? 6.615 3.893 -6.363 1.00 81.44 102 LEU A C 1
ATOM 814 O O . LEU A 1 102 ? 7.368 4.769 -6.785 1.00 81.44 102 LEU A O 1
ATOM 818 N N . VAL A 1 103 ? 7.048 2.671 -6.052 1.00 81.62 103 VAL A N 1
ATOM 819 C CA . VAL A 1 103 ? 8.436 2.225 -6.205 1.00 81.62 103 VAL A CA 1
ATOM 820 C C . VAL A 1 103 ? 8.871 2.298 -7.661 1.00 81.62 103 VAL A C 1
ATOM 822 O O . VAL A 1 103 ? 9.943 2.830 -7.950 1.00 81.62 103 VAL A O 1
ATOM 825 N N . ARG A 1 104 ? 8.025 1.828 -8.585 1.00 84.25 104 ARG A N 1
ATOM 826 C CA . ARG A 1 104 ? 8.277 1.955 -10.020 1.00 84.25 104 ARG A CA 1
ATOM 827 C C . ARG A 1 104 ? 8.423 3.422 -10.425 1.00 84.25 104 ARG A C 1
ATOM 829 O O . ARG A 1 104 ? 9.405 3.747 -11.077 1.00 84.25 104 ARG A O 1
ATOM 836 N N . GLN A 1 105 ? 7.503 4.299 -10.026 1.00 84.81 105 GLN A N 1
ATOM 837 C CA . GLN A 1 105 ? 7.548 5.724 -10.380 1.00 84.81 105 GLN A CA 1
ATOM 838 C C . GLN A 1 105 ? 8.813 6.418 -9.854 1.00 84.81 105 GLN A C 1
ATOM 840 O O . GLN A 1 105 ? 9.438 7.194 -10.576 1.00 84.81 105 GLN A O 1
ATOM 845 N N . GLN A 1 106 ? 9.225 6.121 -8.616 1.00 85.94 106 GLN A N 1
ATOM 846 C CA . GLN A 1 106 ? 10.474 6.642 -8.045 1.00 85.94 106 GLN A CA 1
ATOM 847 C C . GLN A 1 106 ? 11.699 6.178 -8.835 1.00 85.94 106 GLN A C 1
ATOM 849 O O . GLN A 1 106 ? 12.593 6.971 -9.131 1.00 85.94 106 GLN A O 1
ATOM 854 N N . TRP A 1 107 ? 11.729 4.899 -9.201 1.00 88.25 107 TRP A N 1
ATOM 855 C CA . TRP A 1 107 ? 12.812 4.336 -9.992 1.00 88.25 107 TRP A CA 1
ATOM 856 C C . TRP A 1 107 ? 12.840 4.891 -11.426 1.00 88.25 107 TRP A C 1
ATOM 858 O O . TRP A 1 107 ? 13.909 5.281 -11.892 1.00 88.25 107 TRP A O 1
ATOM 868 N N . GLU A 1 108 ? 11.694 5.015 -12.104 1.00 90.19 108 GLU A N 1
ATOM 869 C CA . GLU A 1 108 ? 11.593 5.628 -13.441 1.00 90.19 108 GLU A CA 1
ATOM 870 C C . GLU A 1 108 ? 12.095 7.080 -13.420 1.00 90.19 108 GLU A C 1
ATOM 872 O O . GLU A 1 108 ? 12.838 7.499 -14.311 1.00 90.19 108 GLU A O 1
ATOM 877 N N . ALA A 1 109 ? 11.766 7.839 -12.368 1.00 88.44 109 ALA A N 1
ATOM 878 C CA . ALA A 1 109 ? 12.277 9.193 -12.167 1.00 88.44 109 ALA A CA 1
ATOM 879 C C . ALA A 1 109 ? 13.800 9.225 -11.942 1.00 88.44 109 ALA A C 1
ATOM 881 O O . ALA A 1 109 ? 14.470 10.139 -12.423 1.00 88.44 109 ALA A O 1
ATOM 882 N N . TRP A 1 110 ? 14.356 8.232 -11.242 1.00 88.75 110 TRP A N 1
ATOM 883 C CA . TRP A 1 110 ? 15.797 8.109 -11.013 1.00 88.75 110 TRP A CA 1
ATOM 884 C C . TRP A 1 110 ? 16.570 7.722 -12.284 1.00 88.75 110 TRP A C 1
ATOM 886 O O . TRP A 1 110 ? 17.606 8.321 -12.573 1.00 88.75 110 TRP A O 1
ATOM 896 N N . VAL A 1 111 ? 16.067 6.757 -13.064 1.00 89.75 111 VAL A N 1
ATOM 897 C CA . VAL A 1 111 ? 16.675 6.342 -14.344 1.00 89.75 111 VAL A CA 1
ATOM 898 C C . VAL A 1 111 ? 16.492 7.412 -15.428 1.00 89.75 111 VAL A C 1
ATOM 900 O O . VAL A 1 111 ? 17.314 7.517 -16.339 1.00 89.75 111 VAL A O 1
ATOM 903 N N . GLY A 1 112 ? 15.420 8.206 -15.351 1.00 93.31 112 GLY A N 1
ATOM 904 C CA . GLY A 1 112 ? 15.049 9.186 -16.373 1.00 93.31 112 GLY A CA 1
ATOM 905 C C . GLY A 1 112 ? 14.420 8.559 -17.623 1.00 93.31 112 GLY A C 1
ATOM 906 O O . GLY A 1 112 ? 14.399 9.193 -18.679 1.00 93.31 112 GLY A O 1
ATOM 907 N N . LEU A 1 113 ? 13.929 7.320 -17.524 1.00 91.44 113 LEU A N 1
ATOM 908 C CA . LEU A 1 113 ? 13.274 6.578 -18.603 1.00 91.44 113 LEU A CA 1
ATOM 909 C C . LEU A 1 113 ? 12.049 5.829 -18.060 1.00 91.44 113 LEU A C 1
ATOM 911 O O . LEU A 1 113 ? 12.095 5.345 -16.929 1.00 91.44 113 LEU A O 1
ATOM 915 N N . PRO A 1 114 ? 10.979 5.683 -18.863 1.00 91.69 114 PRO A N 1
ATOM 916 C CA . PRO A 1 114 ? 9.877 4.796 -18.511 1.00 91.69 114 PRO A CA 1
ATOM 917 C C . PRO A 1 114 ? 10.346 3.334 -18.531 1.00 91.69 114 PRO A C 1
ATOM 919 O O . PRO A 1 114 ? 11.287 2.993 -19.255 1.00 91.69 114 PRO A O 1
ATOM 922 N N . TRP A 1 115 ? 9.661 2.466 -17.784 1.00 87.06 115 TRP A N 1
ATOM 923 C CA . TRP A 1 115 ? 9.943 1.028 -17.690 1.00 87.06 115 TRP A CA 1
ATOM 924 C C . TRP A 1 115 ? 10.194 0.362 -19.045 1.00 87.06 115 TRP A C 1
ATOM 926 O O . TRP A 1 115 ? 11.149 -0.393 -19.207 1.00 87.06 115 TRP A O 1
ATOM 936 N N . GLU A 1 116 ? 9.365 0.674 -20.042 1.00 90.94 116 GLU A N 1
ATOM 937 C CA . GLU A 1 116 ? 9.417 0.085 -21.382 1.00 90.94 116 GLU A CA 1
ATOM 938 C C . GLU A 1 116 ? 10.671 0.508 -22.171 1.00 90.94 116 GLU A C 1
ATOM 940 O O . GLU A 1 116 ? 11.027 -0.129 -23.161 1.00 90.94 116 GLU A O 1
ATOM 945 N N . GLY A 1 117 ? 11.340 1.584 -21.746 1.00 88.75 117 GLY A N 1
ATOM 946 C CA . GLY A 1 117 ? 12.573 2.100 -22.339 1.00 88.75 117 GLY A CA 1
A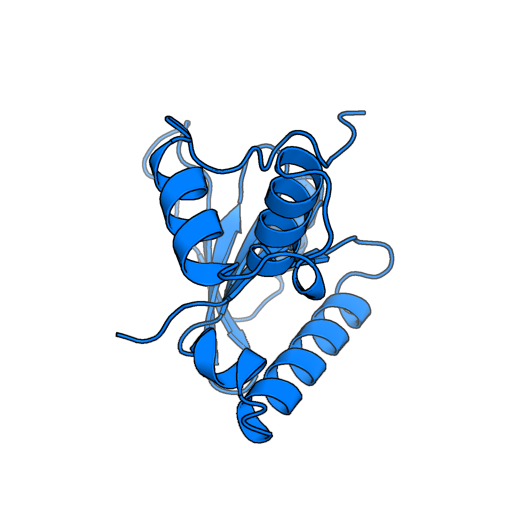TOM 947 C C . GLY A 1 117 ? 13.856 1.510 -21.748 1.00 88.75 117 GLY A C 1
ATOM 948 O O . GLY A 1 117 ? 14.939 1.801 -22.259 1.00 88.75 117 GLY A O 1
ATOM 949 N N . VAL A 1 118 ? 13.764 0.695 -20.694 1.00 88.50 118 VAL A N 1
ATOM 950 C CA . VAL A 1 118 ? 14.921 0.084 -20.027 1.00 88.50 118 VAL A CA 1
ATOM 951 C C . VAL A 1 118 ? 15.095 -1.362 -20.522 1.00 88.50 118 VAL A C 1
ATOM 953 O O . VAL A 1 118 ? 14.148 -2.136 -20.442 1.00 88.50 118 VAL A O 1
ATOM 956 N N . PRO A 1 119 ? 16.279 -1.767 -21.032 1.00 87.62 119 PRO A N 1
ATOM 957 C CA . PRO A 1 119 ? 16.492 -3.113 -21.586 1.00 87.62 119 PRO A CA 1
ATOM 958 C C . PRO A 1 119 ? 16.306 -4.273 -20.595 1.00 87.62 119 PRO A C 1
ATOM 960 O O . PRO A 1 119 ? 15.937 -5.367 -21.014 1.00 87.62 119 PRO A O 1
ATOM 963 N N . ASP A 1 120 ? 16.561 -4.036 -19.304 1.00 88.06 120 ASP A N 1
ATOM 964 C CA . ASP A 1 120 ? 16.304 -4.982 -18.211 1.00 88.06 120 ASP A CA 1
ATOM 965 C C . ASP A 1 120 ? 15.800 -4.226 -16.966 1.00 88.06 120 ASP A C 1
ATOM 967 O O . ASP A 1 120 ? 16.578 -3.862 -16.076 1.00 88.06 120 ASP A O 1
ATOM 971 N N . PRO A 1 121 ? 14.501 -3.885 -16.932 1.00 81.75 121 PRO A N 1
ATOM 972 C CA . PRO A 1 121 ? 13.950 -3.029 -15.891 1.00 81.75 121 PRO A CA 1
ATOM 973 C C . PRO A 1 121 ? 13.889 -3.737 -14.534 1.00 81.75 121 PRO A C 1
ATOM 975 O O . PRO A 1 121 ? 14.009 -3.084 -13.502 1.00 81.75 121 PRO A O 1
ATOM 978 N N . VAL A 1 122 ? 13.753 -5.068 -14.517 1.00 82.94 122 VAL A N 1
ATOM 979 C CA . VAL A 1 122 ? 13.641 -5.850 -13.278 1.00 82.94 122 VAL A CA 1
ATOM 980 C C . VAL A 1 122 ? 14.982 -5.907 -12.555 1.00 82.94 122 VAL A C 1
ATOM 982 O O . VAL A 1 122 ? 15.043 -5.559 -11.374 1.00 82.94 122 VAL A O 1
ATOM 985 N N . ASP A 1 123 ? 16.062 -6.277 -13.249 1.00 83.62 123 ASP A N 1
ATOM 986 C CA . ASP A 1 123 ? 17.389 -6.321 -12.627 1.00 83.62 123 ASP A CA 1
ATOM 987 C C . ASP A 1 123 ? 17.874 -4.911 -12.274 1.00 83.62 123 ASP A C 1
ATOM 989 O O . ASP A 1 123 ? 18.435 -4.692 -11.197 1.00 83.62 123 ASP A O 1
ATOM 993 N N . SER A 1 124 ? 17.589 -3.921 -13.127 1.00 86.75 124 SER A N 1
ATOM 994 C CA . SER A 1 124 ? 17.895 -2.517 -12.841 1.00 86.75 124 SER A CA 1
ATOM 995 C C . SER A 1 124 ? 17.183 -2.012 -11.581 1.00 86.75 124 SER A C 1
ATOM 997 O O . SER A 1 124 ? 17.828 -1.405 -10.720 1.00 86.75 124 SER A O 1
ATOM 999 N N . LEU A 1 125 ? 15.885 -2.300 -11.430 1.00 82.06 125 LEU A N 1
ATOM 1000 C CA . LEU A 1 125 ? 15.125 -1.968 -10.226 1.00 82.06 125 LEU A CA 1
ATOM 1001 C C . LEU A 1 125 ? 15.688 -2.692 -8.996 1.00 82.06 125 LEU A C 1
ATOM 1003 O O . LEU A 1 125 ? 15.835 -2.076 -7.944 1.00 82.06 125 LEU A O 1
ATOM 1007 N N . SER A 1 126 ? 16.052 -3.972 -9.116 1.00 81.81 126 SER A N 1
ATOM 1008 C CA . SER A 1 126 ? 16.636 -4.748 -8.013 1.00 81.81 126 SER A CA 1
ATOM 1009 C C . SER A 1 126 ? 17.964 -4.159 -7.520 1.00 81.81 126 SER A C 1
ATOM 1011 O O . SER A 1 126 ? 18.205 -4.084 -6.310 1.00 81.81 126 SER A O 1
ATOM 1013 N N . VAL A 1 127 ? 18.829 -3.716 -8.439 1.00 86.06 127 VAL A N 1
ATOM 1014 C CA . VAL A 1 127 ? 20.086 -3.025 -8.105 1.00 86.06 127 VAL A CA 1
ATOM 1015 C C . VAL A 1 127 ? 19.800 -1.695 -7.414 1.00 86.06 127 VAL A C 1
ATOM 1017 O O . VAL A 1 127 ? 20.413 -1.393 -6.389 1.00 86.06 127 VAL A O 1
ATOM 1020 N N . TRP A 1 128 ? 18.851 -0.919 -7.941 1.00 86.00 128 TRP A N 1
ATOM 1021 C CA . TRP A 1 128 ? 18.466 0.360 -7.352 1.00 86.00 128 TRP A CA 1
ATOM 1022 C C . TRP A 1 128 ? 17.905 0.191 -5.938 1.00 86.00 128 TRP A C 1
ATOM 1024 O O . TRP A 1 128 ? 18.398 0.849 -5.026 1.00 86.00 128 TRP A O 1
ATOM 1034 N N . LEU A 1 129 ? 16.966 -0.735 -5.722 1.00 80.12 129 LEU A N 1
ATOM 1035 C CA . LEU A 1 129 ? 16.404 -1.038 -4.400 1.00 80.12 129 LEU A CA 1
ATOM 1036 C C . LEU A 1 129 ? 17.497 -1.408 -3.392 1.00 80.12 129 LEU A C 1
ATOM 1038 O O . LEU A 1 129 ? 17.506 -0.895 -2.278 1.00 80.12 129 LEU A O 1
ATOM 1042 N N . SER A 1 130 ? 18.460 -2.237 -3.804 1.00 77.56 130 SER A N 1
ATOM 1043 C CA . SER A 1 130 ? 19.591 -2.648 -2.958 1.00 77.56 130 SER A CA 1
ATOM 1044 C C . SER A 1 130 ? 20.546 -1.495 -2.616 1.00 77.56 130 SER A C 1
ATOM 1046 O O . SER A 1 130 ? 21.315 -1.595 -1.664 1.00 77.56 130 SER A O 1
ATOM 1048 N N . SER A 1 131 ? 20.521 -0.411 -3.398 1.00 80.25 131 SER A N 1
ATOM 1049 C CA . SER A 1 131 ? 21.316 0.799 -3.163 1.00 80.25 131 SER A CA 1
ATOM 1050 C C . SER A 1 131 ? 20.635 1.816 -2.236 1.00 80.25 131 SER A C 1
ATOM 1052 O O . SER A 1 131 ? 21.295 2.747 -1.778 1.00 80.25 131 SER A O 1
ATOM 1054 N N . GLN A 1 132 ? 19.338 1.652 -1.945 1.00 76.25 132 GLN A N 1
ATOM 1055 C CA . GLN A 1 132 ? 18.601 2.536 -1.043 1.00 76.25 132 GLN A CA 1
ATOM 1056 C C . GLN A 1 132 ? 18.784 2.063 0.407 1.00 76.25 132 GLN A C 1
ATOM 1058 O O . GLN A 1 132 ? 18.126 1.123 0.845 1.00 76.25 132 GLN A O 1
ATOM 1063 N N . GLU A 1 133 ? 19.660 2.732 1.165 1.00 55.81 133 GLU A N 1
ATOM 1064 C CA . GLU A 1 133 ? 19.998 2.392 2.565 1.00 55.81 133 GLU A CA 1
ATOM 1065 C C . GLU A 1 133 ? 18.766 2.329 3.493 1.00 55.81 133 GLU A C 1
ATOM 1067 O O . GLU A 1 133 ? 18.740 1.540 4.435 1.00 55.81 133 GLU A O 1
ATOM 1072 N N . PHE A 1 134 ? 17.719 3.101 3.183 1.00 54.03 134 PHE A N 1
ATOM 1073 C CA . PHE A 1 134 ? 16.464 3.168 3.947 1.00 54.03 134 PHE A CA 1
ATOM 1074 C C . PHE A 1 134 ? 15.230 2.737 3.137 1.00 54.03 134 PHE A C 1
ATOM 1076 O O . PHE A 1 134 ? 14.098 2.940 3.572 1.00 54.03 134 PHE A O 1
ATOM 1083 N N . GLY A 1 135 ? 15.441 2.131 1.964 1.00 57.81 135 GLY A N 1
ATOM 1084 C CA . GLY A 1 135 ? 14.379 1.832 1.008 1.00 57.81 135 GLY A CA 1
ATOM 1085 C C . GLY A 1 135 ? 13.838 3.071 0.266 1.00 57.81 135 GLY A C 1
ATOM 1086 O O . GLY A 1 135 ? 14.366 4.173 0.417 1.00 57.81 135 GLY A O 1
ATOM 1087 N N . PRO A 1 136 ? 12.808 2.886 -0.578 1.00 59.03 136 PRO A N 1
ATOM 1088 C CA . PRO A 1 136 ? 12.125 3.962 -1.297 1.00 59.03 136 PRO A CA 1
ATOM 1089 C C . PRO A 1 136 ? 11.599 5.046 -0.346 1.00 59.03 136 PRO A C 1
ATOM 1091 O O . PRO A 1 136 ? 11.120 4.757 0.750 1.00 59.03 136 PRO A O 1
ATOM 1094 N N . GLU A 1 137 ? 11.644 6.310 -0.766 1.00 62.50 137 GLU A N 1
ATOM 1095 C CA . GLU A 1 137 ? 11.217 7.433 0.070 1.00 62.50 137 GLU A CA 1
ATOM 1096 C C . GLU A 1 137 ? 9.687 7.543 0.088 1.00 62.50 137 GLU A C 1
ATOM 1098 O O . GLU A 1 137 ? 9.072 8.264 -0.697 1.00 62.50 137 GLU A O 1
ATOM 1103 N N . TYR A 1 138 ? 9.052 6.821 1.006 1.00 59.50 138 TYR A N 1
ATOM 1104 C CA . TYR A 1 138 ? 7.593 6.776 1.133 1.00 59.50 138 TYR A CA 1
ATOM 1105 C C . TYR A 1 138 ? 6.964 8.098 1.609 1.00 59.50 138 TYR A C 1
ATOM 1107 O O . TYR A 1 138 ? 5.805 8.376 1.319 1.00 59.50 138 TYR A O 1
ATOM 1115 N N . PHE A 1 139 ? 7.733 8.949 2.294 1.00 52.44 139 PHE A N 1
ATOM 1116 C CA . PHE A 1 139 ? 7.231 10.169 2.940 1.00 52.44 139 PHE A CA 1
ATOM 1117 C C . PHE A 1 139 ? 7.256 11.425 2.054 1.00 52.44 139 PHE A C 1
ATOM 1119 O O . PHE A 1 139 ? 6.643 12.423 2.415 1.00 52.44 139 PHE A O 1
ATOM 1126 N N . ARG A 1 140 ? 7.948 11.415 0.903 1.00 51.06 140 ARG A N 1
ATOM 1127 C CA . ARG A 1 140 ? 8.065 12.610 0.035 1.00 51.06 140 ARG A CA 1
ATOM 1128 C C . ARG A 1 140 ? 6.888 12.821 -0.919 1.00 51.06 140 ARG A C 1
ATOM 1130 O O . ARG A 1 140 ? 6.786 13.884 -1.523 1.00 51.06 140 ARG A O 1
ATOM 1137 N N . PHE A 1 141 ? 6.007 11.832 -1.053 1.00 48.59 141 PHE A N 1
ATOM 1138 C CA . PHE A 1 141 ? 4.846 11.889 -1.950 1.00 48.59 141 PHE A CA 1
ATOM 1139 C C . PHE A 1 141 ? 3.598 12.475 -1.296 1.00 48.59 141 PHE A C 1
ATOM 1141 O O . PHE A 1 141 ? 2.592 12.689 -1.972 1.00 48.59 141 PHE A O 1
ATOM 1148 N N . PHE A 1 142 ? 3.667 12.766 0.001 1.00 51.66 142 PHE A N 1
ATOM 1149 C CA . PHE A 1 142 ? 2.557 13.324 0.750 1.00 51.66 142 PHE A CA 1
ATOM 1150 C C . PHE A 1 142 ? 2.927 14.736 1.197 1.00 51.66 142 PHE A C 1
ATOM 1152 O O . PHE A 1 142 ? 3.924 14.902 1.904 1.00 51.66 142 PHE A O 1
ATOM 1159 N N . PRO A 1 143 ? 2.183 15.770 0.767 1.00 41.72 143 PRO A N 1
ATOM 1160 C CA . PRO A 1 143 ? 2.380 17.101 1.306 1.00 41.72 143 PRO A CA 1
ATOM 1161 C C . PRO A 1 143 ? 2.082 17.053 2.806 1.00 41.72 143 PRO A C 1
ATOM 1163 O O . PRO A 1 143 ? 0.981 16.700 3.221 1.00 41.72 143 PRO A O 1
ATOM 1166 N N . THR A 1 144 ? 3.085 17.373 3.618 1.00 41.09 144 THR A N 1
ATOM 1167 C CA . THR A 1 144 ? 2.880 17.729 5.020 1.00 41.09 144 THR A CA 1
ATOM 1168 C C . THR A 1 144 ? 2.219 19.103 5.033 1.00 41.09 144 THR A C 1
ATOM 1170 O O . THR A 1 144 ? 2.884 20.091 4.706 1.00 41.09 144 THR A O 1
ATOM 1173 N N . GLU A 1 145 ? 0.922 19.156 5.324 1.00 39.78 145 GLU A N 1
ATOM 1174 C CA . GLU A 1 145 ? 0.257 20.404 5.727 1.00 39.78 145 GLU A CA 1
ATOM 1175 C C . GLU A 1 145 ? 0.733 20.863 7.111 1.00 39.78 145 GLU A C 1
ATOM 1177 O O . GLU A 1 145 ? 0.963 19.993 7.986 1.00 39.78 145 GLU A O 1
#

Sequence (145 aa):
MGYQLEYMINLPPASAREWLLSLDGFWYTPESPDEMPGGEFSWGDQALHAELGPAACRLCVPCIKYSWLIHGHAPSVEWVALFERYLLEALPDVHAVRLDELVRQQWEAWVGLPWEGVPDPVDSLSVWLSSQEFGPEYFRFFPTE

Foldseek 3Di:
DADKWKKKKQDQLVVVVVLVVVAAWDKDDDPDPQAFIWTWGDDPNDIWTWTDDNGIIMIIHPRHHPVCVVVVVPVSVVVVVVVVVVCCVSDPPIDMDIPVVLLQVQLCVVVVHHCVPDPCSPVSSVVV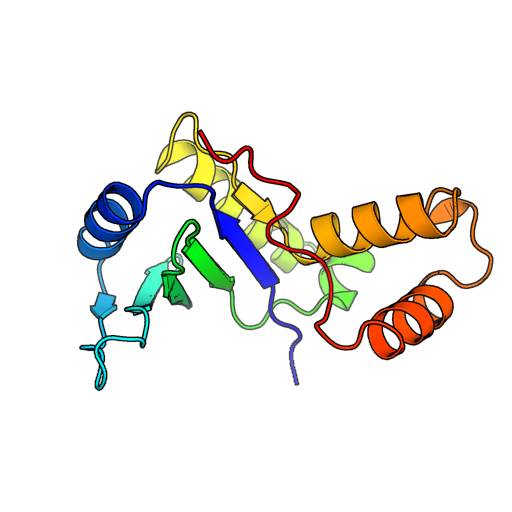QVVPPPGDDPPPVDDDD

pLDDT: mean 75.58, std 13.11, range [39.78, 93.31]

Radius of gyration: 16.33 Å; chains: 1; bounding box: 37×38×46 Å